Protein AF-A0A0D0A1R7-F1 (afdb_monomer_lite)

Structure (mmCIF, N/CA/C/O backbone):
data_AF-A0A0D0A1R7-F1
#
_entry.id   AF-A0A0D0A1R7-F1
#
loop_
_atom_site.group_PDB
_atom_site.id
_atom_site.type_symbol
_atom_site.label_atom_id
_atom_site.label_alt_id
_atom_site.label_comp_id
_atom_site.label_asym_id
_atom_site.label_entity_id
_atom_site.label_seq_id
_atom_site.pdbx_PDB_ins_code
_atom_site.Cartn_x
_atom_site.Cartn_y
_atom_site.Cartn_z
_atom_site.occupancy
_atom_site.B_iso_or_equiv
_atom_site.auth_seq_id
_atom_site.auth_comp_id
_atom_site.auth_asym_id
_atom_site.auth_atom_id
_atom_site.pdbx_PDB_model_num
ATOM 1 N N . GLU A 1 1 ? 36.886 -11.273 36.484 1.00 49.00 1 GLU A N 1
ATOM 2 C CA . GLU A 1 1 ? 37.164 -10.512 35.253 1.00 49.00 1 GLU A CA 1
ATOM 3 C C . GLU A 1 1 ? 36.009 -10.720 34.280 1.00 49.00 1 GLU A C 1
ATOM 5 O O . GLU A 1 1 ? 35.479 -11.821 34.213 1.00 49.00 1 GLU A O 1
ATOM 10 N N . LEU A 1 2 ? 35.545 -9.617 33.687 1.00 52.56 2 LEU A N 1
ATOM 11 C CA . LEU A 1 2 ? 34.517 -9.490 32.635 1.00 52.56 2 LEU A CA 1
ATOM 12 C C . LEU A 1 2 ? 35.013 -10.201 31.350 1.00 52.56 2 LEU A C 1
ATOM 14 O O . LEU A 1 2 ? 36.221 -10.299 31.201 1.00 52.56 2 LEU A O 1
ATOM 18 N N . SER A 1 3 ? 34.249 -10.638 30.345 1.00 66.88 3 SER A N 1
ATOM 19 C CA . SER A 1 3 ? 32.820 -10.625 29.990 1.00 66.88 3 SER A CA 1
ATOM 20 C C . SER A 1 3 ? 32.791 -11.102 28.533 1.00 66.88 3 SER A C 1
ATOM 22 O O . SER A 1 3 ? 33.379 -10.389 27.740 1.00 66.88 3 SER A O 1
ATOM 24 N N . GLU A 1 4 ? 32.098 -12.173 28.128 1.00 55.84 4 GLU A N 1
ATOM 25 C CA . GLU A 1 4 ? 31.993 -12.477 26.680 1.00 55.84 4 GLU A CA 1
ATOM 26 C C . GLU A 1 4 ? 30.806 -13.400 26.351 1.00 55.84 4 GLU A C 1
ATOM 28 O O . GLU A 1 4 ? 30.923 -14.477 25.776 1.00 55.84 4 GLU A O 1
ATOM 33 N N . PHE A 1 5 ? 29.601 -12.954 26.709 1.00 54.84 5 PHE A N 1
ATOM 34 C CA . PHE A 1 5 ? 28.388 -13.379 26.005 1.00 54.84 5 PHE A CA 1
ATOM 35 C C . PHE A 1 5 ? 28.303 -12.593 24.689 1.00 54.84 5 PHE A C 1
ATOM 37 O O . PHE A 1 5 ? 27.402 -11.778 24.502 1.00 54.84 5 PHE A O 1
ATOM 44 N N . GLU A 1 6 ? 29.282 -12.762 23.801 1.00 61.03 6 GLU A N 1
ATOM 45 C CA . GLU A 1 6 ? 29.211 -12.182 22.463 1.00 61.03 6 GLU A CA 1
ATOM 46 C C . GLU A 1 6 ? 28.275 -13.043 21.619 1.00 61.03 6 GLU A C 1
ATOM 48 O O . GLU A 1 6 ? 28.614 -14.130 21.154 1.00 61.03 6 GLU A O 1
ATOM 53 N N . THR A 1 7 ? 27.041 -12.573 21.452 1.00 66.50 7 THR A N 1
ATOM 54 C CA . THR A 1 7 ? 26.129 -13.108 20.446 1.00 66.50 7 THR A CA 1
ATOM 55 C C . THR A 1 7 ? 26.705 -12.786 19.069 1.00 66.50 7 THR A C 1
ATOM 57 O O . THR A 1 7 ? 26.491 -11.694 18.542 1.00 66.50 7 THR A O 1
ATOM 60 N N . GLN A 1 8 ? 27.469 -13.722 18.506 1.00 69.75 8 GLN A N 1
ATOM 61 C CA . GLN A 1 8 ? 27.978 -13.656 17.141 1.00 69.75 8 GLN A CA 1
ATOM 62 C C . GLN A 1 8 ? 26.783 -13.697 16.180 1.00 69.75 8 GLN A C 1
ATOM 64 O O . GLN A 1 8 ? 26.162 -14.739 15.978 1.00 69.75 8 GLN A O 1
ATOM 69 N N . PHE A 1 9 ? 26.399 -12.538 15.643 1.00 69.00 9 PHE A N 1
ATOM 70 C CA . PHE A 1 9 ? 25.365 -12.450 14.617 1.00 69.00 9 PHE A CA 1
ATOM 71 C C . PHE A 1 9 ? 25.883 -13.139 13.351 1.00 69.00 9 PHE A C 1
ATOM 73 O O . PHE A 1 9 ? 26.738 -12.596 12.654 1.00 69.00 9 PHE A O 1
ATOM 80 N N . GLU A 1 10 ? 25.393 -14.347 13.075 1.00 70.25 10 GLU A N 1
ATOM 81 C CA . GLU A 1 10 ? 25.629 -15.039 11.809 1.00 70.25 10 GLU A CA 1
ATOM 82 C C . GLU A 1 10 ? 24.553 -14.603 10.802 1.00 70.25 10 GLU A C 1
ATOM 84 O O . GLU A 1 10 ? 23.396 -15.021 10.933 1.00 70.25 10 GLU A O 1
ATOM 89 N N . PRO A 1 11 ? 24.875 -13.753 9.807 1.00 63.47 11 PRO A N 1
ATOM 90 C CA . PRO A 1 11 ? 23.918 -13.397 8.770 1.00 63.47 11 PRO A CA 1
ATOM 91 C C . PRO A 1 11 ? 23.573 -14.655 7.968 1.00 63.47 11 PRO A C 1
ATOM 93 O O . PRO A 1 11 ? 24.388 -15.182 7.210 1.00 63.47 11 PRO A O 1
ATOM 96 N N . ARG A 1 12 ? 22.354 -15.171 8.146 1.00 65.06 12 ARG A N 1
ATOM 97 C CA . ARG A 1 12 ? 21.854 -16.281 7.334 1.00 65.06 12 ARG A CA 1
ATOM 98 C C . ARG A 1 12 ? 21.565 -1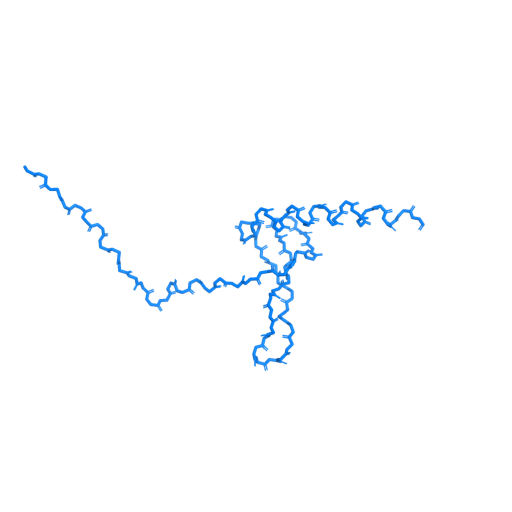5.742 5.939 1.00 65.06 12 ARG A C 1
ATOM 100 O O . ARG A 1 12 ? 20.789 -14.810 5.786 1.00 65.06 12 ARG A O 1
ATOM 107 N N . SER A 1 13 ? 22.128 -16.378 4.916 1.00 58.75 13 SER A N 1
ATOM 108 C CA . SER A 1 13 ? 21.995 -16.004 3.494 1.00 58.75 13 SER A CA 1
ATOM 109 C C . SER A 1 13 ? 20.563 -16.096 2.918 1.00 58.75 13 SER A C 1
ATOM 111 O O . SER A 1 13 ? 20.393 -16.101 1.705 1.00 58.75 13 SER A O 1
ATOM 113 N N . ASN A 1 14 ? 19.547 -16.252 3.769 1.00 55.03 14 ASN A N 1
ATOM 114 C CA . ASN A 1 14 ? 18.132 -16.342 3.414 1.00 55.03 14 ASN A CA 1
ATOM 115 C C . ASN A 1 14 ? 17.258 -15.395 4.270 1.0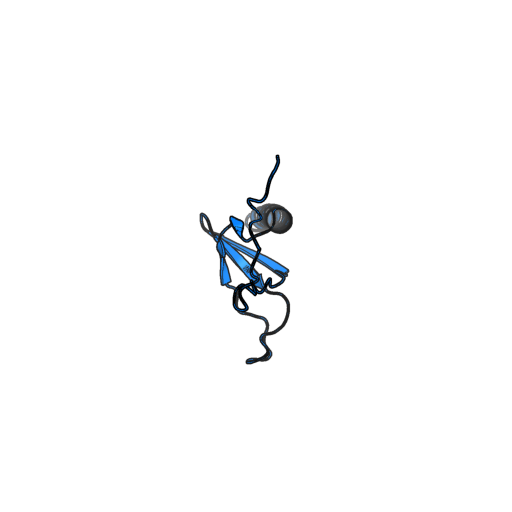0 55.03 14 ASN A C 1
ATOM 117 O O . ASN A 1 14 ? 16.037 -15.501 4.228 1.00 55.03 14 ASN A O 1
ATOM 121 N N . ASP A 1 15 ? 17.886 -14.507 5.054 1.00 54.03 15 ASP A N 1
ATOM 122 C CA . ASP A 1 15 ? 17.274 -13.349 5.733 1.00 54.03 15 ASP A CA 1
ATOM 123 C C . ASP A 1 15 ? 17.342 -12.092 4.830 1.00 54.03 15 ASP A C 1
ATOM 125 O O . ASP A 1 15 ? 17.364 -10.957 5.303 1.00 54.03 15 ASP 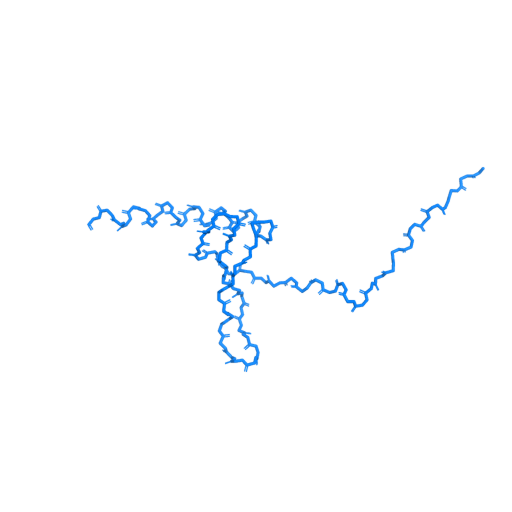A O 1
ATOM 129 N N . ASP A 1 16 ? 17.382 -12.271 3.505 1.00 60.38 16 ASP A N 1
ATOM 130 C CA . ASP A 1 16 ? 17.085 -11.196 2.560 1.00 60.38 16 ASP A CA 1
ATOM 131 C C . ASP A 1 16 ? 15.577 -10.920 2.622 1.00 60.38 16 ASP A C 1
ATOM 133 O O . ASP A 1 16 ? 14.807 -11.332 1.751 1.00 60.38 16 ASP A O 1
ATOM 137 N N . ASP A 1 17 ? 15.134 -10.249 3.687 1.00 63.00 17 ASP A N 1
ATOM 138 C CA . ASP A 1 17 ? 13.840 -9.580 3.707 1.00 63.00 17 ASP A CA 1
ATOM 139 C C . ASP A 1 17 ? 13.838 -8.587 2.541 1.00 63.00 17 ASP A C 1
ATOM 141 O O . ASP A 1 17 ? 14.369 -7.476 2.623 1.00 63.00 17 ASP A O 1
ATOM 145 N N . VAL A 1 18 ? 13.296 -9.015 1.399 1.00 70.19 18 VAL A N 1
ATOM 146 C CA . VAL A 1 18 ? 13.237 -8.175 0.208 1.00 70.19 18 VAL A CA 1
ATOM 147 C C . VAL A 1 18 ? 12.190 -7.098 0.457 1.00 70.19 18 VAL A C 1
ATOM 149 O O . VAL A 1 18 ? 10.989 -7.307 0.281 1.00 70.19 18 VAL A O 1
ATOM 152 N N . LEU A 1 19 ? 12.662 -5.939 0.905 1.00 72.25 19 LEU A N 1
ATOM 153 C CA . LEU A 1 19 ? 11.842 -4.758 1.118 1.00 72.25 19 LEU A CA 1
ATOM 154 C C . LEU A 1 19 ? 11.484 -4.152 -0.241 1.00 72.25 19 LEU A C 1
ATOM 156 O O . LEU A 1 19 ? 12.327 -3.579 -0.932 1.00 72.25 19 LEU A O 1
ATOM 160 N N . TRP A 1 20 ? 10.218 -4.276 -0.625 1.00 79.50 20 TRP A N 1
ATOM 161 C CA . TRP A 1 20 ? 9.684 -3.661 -1.837 1.00 79.50 20 TRP A CA 1
ATOM 162 C C . TRP A 1 20 ? 9.007 -2.333 -1.502 1.00 79.50 20 TRP A C 1
ATOM 164 O O . TRP A 1 20 ? 8.241 -2.230 -0.543 1.00 79.50 20 TRP A O 1
ATOM 174 N N . GLU A 1 21 ? 9.247 -1.308 -2.317 1.00 85.75 21 GLU A N 1
ATOM 175 C CA . GLU A 1 21 ? 8.594 -0.015 -2.134 1.00 85.75 21 GLU A CA 1
ATOM 176 C C . GLU A 1 21 ? 7.101 -0.098 -2.498 1.00 85.75 21 GLU A C 1
ATOM 178 O O . GLU A 1 21 ? 6.700 -0.723 -3.483 1.00 85.75 21 GLU A O 1
ATOM 183 N N . VAL A 1 22 ? 6.253 0.550 -1.698 1.00 89.56 22 VAL A N 1
ATOM 184 C CA . VAL A 1 22 ? 4.810 0.652 -1.936 1.00 89.56 22 VAL A CA 1
ATOM 185 C C . VAL A 1 22 ? 4.486 2.039 -2.487 1.00 89.56 22 VAL A C 1
ATOM 187 O O . VAL A 1 22 ? 4.773 3.044 -1.846 1.00 89.56 22 VAL A O 1
ATOM 190 N N . ILE A 1 23 ? 3.803 2.096 -3.634 1.00 89.75 23 ILE A N 1
ATOM 191 C CA . ILE A 1 23 ? 3.331 3.347 -4.250 1.00 89.75 23 ILE A CA 1
ATOM 192 C C . ILE A 1 23 ? 2.199 3.957 -3.424 1.00 89.75 23 ILE A C 1
ATOM 194 O O . ILE A 1 23 ? 2.214 5.137 -3.095 1.00 89.75 23 ILE A O 1
ATOM 198 N N . GLU A 1 24 ? 1.145 3.177 -3.173 1.00 88.94 24 GLU A N 1
ATOM 199 C CA . GLU A 1 24 ? -0.022 3.658 -2.436 1.00 88.94 24 GLU A CA 1
ATOM 200 C C . GLU A 1 24 ? -0.875 2.521 -1.877 1.00 88.94 24 GLU A C 1
ATOM 202 O O . GLU A 1 24 ? -0.946 1.424 -2.437 1.00 88.94 24 GLU A O 1
ATOM 207 N N . ILE A 1 25 ? -1.606 2.823 -0.804 1.00 91.88 25 ILE A N 1
ATOM 208 C CA . ILE A 1 25 ? -2.708 1.987 -0.333 1.00 91.88 25 ILE A CA 1
ATOM 209 C C . ILE A 1 25 ? -3.948 2.315 -1.169 1.00 91.88 25 ILE A C 1
ATOM 211 O O . ILE A 1 25 ? -4.398 3.461 -1.233 1.00 91.88 25 ILE A O 1
ATOM 215 N N . VAL A 1 26 ? -4.531 1.290 -1.783 1.00 90.62 26 VAL A N 1
ATOM 216 C CA . VAL A 1 26 ? -5.726 1.410 -2.631 1.00 90.62 26 VAL A CA 1
ATOM 217 C C . VAL A 1 26 ? -7.009 1.012 -1.904 1.00 90.62 26 VAL A C 1
ATOM 219 O O . VAL A 1 26 ? -8.095 1.469 -2.271 1.00 90.62 26 VAL A O 1
ATOM 222 N N . ALA A 1 27 ? -6.905 0.150 -0.891 1.00 90.00 27 ALA A N 1
ATOM 223 C CA . ALA A 1 27 ? -8.037 -0.289 -0.087 1.00 90.00 27 ALA A CA 1
ATOM 224 C C . ALA A 1 27 ? -7.606 -0.681 1.329 1.00 90.00 27 ALA A C 1
ATOM 226 O O . ALA A 1 27 ? -6.465 -1.044 1.585 1.00 90.00 27 ALA A O 1
ATOM 227 N N . GLU A 1 28 ? -8.557 -0.666 2.254 1.00 91.44 28 GLU A N 1
ATOM 228 C CA . GLU A 1 28 ? -8.374 -1.126 3.628 1.00 91.44 28 GLU A CA 1
ATOM 229 C C . GLU A 1 28 ? -9.477 -2.121 3.961 1.00 91.44 28 GLU A C 1
ATOM 231 O O . GLU A 1 28 ? -10.650 -1.870 3.675 1.00 91.44 28 GLU A O 1
ATOM 236 N N . ARG A 1 29 ? -9.109 -3.232 4.604 1.00 90.12 29 ARG A N 1
ATOM 237 C CA . ARG A 1 29 ? -10.060 -4.230 5.091 1.00 90.12 29 ARG A CA 1
ATOM 238 C C . ARG A 1 29 ? -9.590 -4.786 6.427 1.00 90.12 29 ARG A C 1
ATOM 240 O O . ARG A 1 29 ? -8.626 -5.545 6.500 1.00 90.12 29 ARG A O 1
ATOM 247 N N . GLY A 1 30 ? -10.298 -4.430 7.497 1.00 90.06 30 GLY A N 1
ATOM 248 C CA . GLY A 1 30 ? -10.010 -4.908 8.851 1.00 90.06 30 GLY A CA 1
ATOM 249 C C . GLY A 1 30 ? -8.578 -4.586 9.291 1.00 90.06 30 GLY A C 1
ATOM 250 O O . GLY A 1 30 ? -8.241 -3.423 9.519 1.00 90.06 30 GLY A O 1
ATOM 251 N N . LYS A 1 31 ? -7.741 -5.628 9.401 1.00 90.44 31 LYS A N 1
ATOM 252 C CA . LYS A 1 31 ? -6.321 -5.560 9.797 1.00 90.44 31 LYS A CA 1
ATOM 253 C C . LYS A 1 31 ? -5.341 -5.683 8.617 1.00 90.44 31 LYS A C 1
ATOM 255 O O . LYS A 1 31 ? -4.165 -5.964 8.837 1.00 90.44 31 LYS A O 1
ATOM 260 N N . LYS A 1 32 ? -5.805 -5.481 7.382 1.00 93.38 32 LYS A N 1
ATOM 261 C CA . LYS A 1 32 ? -4.967 -5.510 6.176 1.00 93.38 32 LYS A CA 1
ATOM 262 C C . LYS A 1 32 ? -5.178 -4.263 5.320 1.00 93.38 32 LYS A C 1
ATOM 264 O O . LYS A 1 32 ? -6.291 -3.726 5.256 1.00 93.38 32 LYS A O 1
ATOM 269 N N . TYR A 1 33 ? -4.119 -3.840 4.646 1.00 93.06 33 TYR A N 1
ATOM 270 C CA . TYR A 1 33 ? -4.145 -2.834 3.596 1.00 93.06 33 TYR A CA 1
ATOM 271 C C . 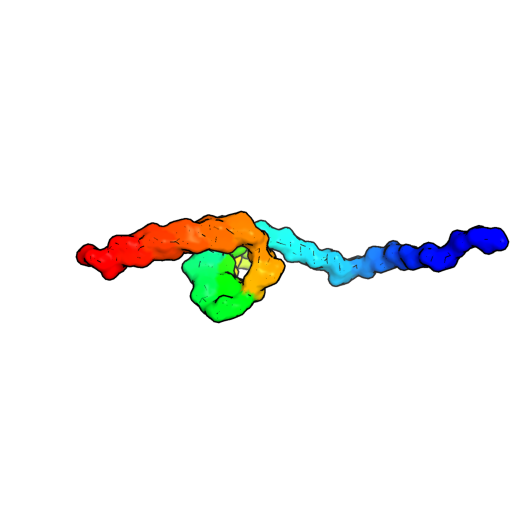TYR A 1 33 ? -3.866 -3.494 2.258 1.00 93.06 33 TYR A C 1
ATOM 273 O O . TYR A 1 33 ? -3.022 -4.375 2.148 1.00 93.06 33 TYR A O 1
ATOM 281 N N . ARG A 1 34 ? -4.602 -3.075 1.235 1.00 93.19 34 ARG A N 1
ATOM 282 C CA . ARG A 1 34 ? -4.301 -3.443 -0.136 1.00 93.19 34 ARG A CA 1
ATOM 283 C C . ARG A 1 34 ? -3.351 -2.402 -0.691 1.00 93.19 34 ARG A C 1
ATOM 285 O O . ARG A 1 34 ? -3.744 -1.239 -0.808 1.00 93.19 34 ARG A O 1
ATOM 292 N N . VAL A 1 35 ? -2.139 -2.816 -1.012 1.00 92.38 35 VAL A N 1
ATOM 293 C CA . VAL A 1 35 ? -1.074 -1.938 -1.492 1.00 92.38 35 VAL A CA 1
ATOM 294 C C . VAL A 1 35 ? -0.836 -2.145 -2.975 1.00 92.38 35 VAL A C 1
ATOM 296 O O . VAL A 1 35 ? -1.086 -3.217 -3.527 1.00 92.38 35 VAL A O 1
ATOM 299 N N . ARG A 1 36 ? -0.373 -1.086 -3.630 1.00 91.06 36 ARG A N 1
ATOM 300 C CA . ARG A 1 36 ? 0.191 -1.149 -4.969 1.00 91.06 36 ARG A CA 1
ATOM 301 C C . ARG A 1 36 ? 1.699 -1.038 -4.852 1.00 91.06 36 ARG A C 1
ATOM 303 O O . ARG A 1 36 ? 2.181 -0.001 -4.408 1.00 91.06 36 ARG A O 1
ATOM 310 N N . TRP A 1 37 ? 2.412 -2.080 -5.246 1.00 90.38 37 TRP A N 1
ATOM 311 C CA . TRP A 1 37 ? 3.870 -2.082 -5.224 1.00 90.38 37 TRP A CA 1
ATOM 312 C C . TRP A 1 37 ? 4.449 -1.184 -6.314 1.00 90.38 37 TRP A C 1
ATOM 314 O O . TRP A 1 37 ? 3.824 -0.976 -7.360 1.00 90.38 37 TRP A O 1
ATOM 324 N N . ALA A 1 38 ? 5.629 -0.643 -6.039 1.00 88.81 38 ALA A N 1
ATOM 325 C CA . ALA A 1 38 ? 6.402 0.153 -6.970 1.00 88.81 38 ALA A CA 1
ATOM 326 C C . ALA A 1 38 ? 7.110 -0.731 -7.995 1.00 88.81 38 ALA A C 1
ATOM 328 O O . ALA A 1 38 ? 7.504 -1.863 -7.719 1.00 88.81 38 ALA A O 1
ATOM 329 N N . GLY A 1 39 ? 7.251 -0.196 -9.205 1.00 86.69 39 GLY A N 1
ATOM 330 C CA . GLY A 1 39 ? 7.883 -0.888 -10.320 1.00 86.69 39 GLY A CA 1
ATOM 331 C C . GLY A 1 39 ? 6.972 -1.864 -11.063 1.00 86.69 39 GLY A C 1
ATOM 332 O O . GLY A 1 39 ? 5.753 -1.935 -10.868 1.00 86.69 39 GLY A O 1
ATOM 333 N N . ASN A 1 40 ? 7.604 -2.606 -11.963 1.00 88.19 40 ASN A N 1
ATOM 334 C CA . ASN A 1 40 ? 6.971 -3.588 -12.823 1.00 88.19 40 ASN A CA 1
ATOM 335 C C . ASN A 1 40 ? 7.528 -4.967 -12.490 1.00 88.19 40 ASN A C 1
ATOM 337 O O . ASN A 1 40 ? 8.722 -5.119 -12.235 1.00 88.19 40 ASN A O 1
ATOM 341 N N . ASP A 1 41 ? 6.660 -5.968 -12.524 1.00 83.44 41 ASP A N 1
ATOM 342 C CA . ASP A 1 41 ? 7.058 -7.354 -12.396 1.00 83.44 41 ASP A CA 1
ATOM 343 C C . ASP A 1 41 ? 7.936 -7.727 -13.608 1.00 83.44 41 ASP A C 1
ATOM 345 O O . ASP A 1 41 ? 7.484 -7.613 -14.754 1.00 83.44 41 ASP A O 1
ATOM 349 N N . PRO A 1 42 ? 9.191 -8.163 -13.395 1.00 82.31 42 PRO A N 1
ATOM 350 C CA . PRO A 1 42 ? 10.136 -8.432 -14.478 1.00 82.31 42 PRO A CA 1
ATOM 351 C C . PRO A 1 42 ? 9.714 -9.625 -15.345 1.00 82.31 42 PRO A C 1
ATOM 353 O O . PRO A 1 42 ? 10.228 -9.791 -16.448 1.00 82.31 42 PRO A O 1
ATOM 356 N N . LYS A 1 43 ? 8.774 -10.454 -14.869 1.00 83.12 43 LYS A N 1
ATOM 357 C CA . LYS A 1 43 ? 8.264 -11.619 -15.602 1.00 83.12 43 LYS A CA 1
ATOM 358 C C . LYS A 1 43 ? 7.149 -11.245 -16.573 1.00 83.12 43 LYS A C 1
ATOM 360 O O . LYS A 1 43 ? 7.071 -11.799 -17.664 1.00 83.12 43 LYS A O 1
ATOM 365 N N . THR A 1 44 ? 6.274 -10.324 -16.184 1.00 84.38 44 THR A N 1
ATOM 366 C CA . THR A 1 44 ? 5.094 -9.932 -16.968 1.00 84.38 44 THR A CA 1
ATOM 367 C C . THR A 1 44 ? 5.245 -8.577 -17.656 1.00 84.38 44 THR A C 1
ATOM 369 O O . THR A 1 44 ? 4.441 -8.251 -18.531 1.00 84.38 44 THR A O 1
ATOM 372 N N . GLY A 1 45 ? 6.235 -7.769 -17.259 1.00 85.94 45 GLY A N 1
ATOM 373 C CA . GLY A 1 45 ? 6.426 -6.386 -17.709 1.00 85.94 45 GLY A CA 1
ATOM 374 C C . GLY A 1 45 ? 5.335 -5.425 -17.220 1.00 85.94 45 GLY A C 1
ATOM 375 O O . GLY A 1 45 ? 5.298 -4.256 -17.605 1.00 85.94 45 GLY A O 1
ATOM 376 N N . ARG A 1 46 ? 4.414 -5.899 -16.378 1.00 86.31 46 ARG A N 1
ATOM 377 C CA . ARG A 1 46 ? 3.252 -5.145 -15.898 1.00 86.31 46 ARG A CA 1
ATOM 378 C C . ARG A 1 46 ? 3.496 -4.653 -14.477 1.00 86.31 46 ARG A C 1
ATOM 380 O O . ARG A 1 46 ? 4.303 -5.250 -13.773 1.00 86.31 46 ARG A O 1
ATOM 387 N N . PRO A 1 47 ? 2.814 -3.586 -14.031 1.00 85.69 47 PRO A N 1
ATOM 388 C CA . PRO A 1 47 ? 2.847 -3.215 -12.624 1.00 85.69 47 PRO A CA 1
ATOM 389 C C . PRO A 1 47 ? 2.446 -4.413 -11.764 1.00 85.69 47 PRO A C 1
ATOM 391 O O . PRO A 1 47 ? 1.554 -5.184 -12.136 1.00 85.69 47 PRO A O 1
ATOM 394 N N . TRP A 1 48 ? 3.108 -4.553 -10.622 1.00 86.81 48 TRP A N 1
ATOM 395 C CA . TRP A 1 48 ? 2.837 -5.630 -9.682 1.00 86.81 48 TRP A CA 1
ATOM 396 C C . TRP A 1 48 ? 1.354 -5.681 -9.289 1.00 86.81 48 TRP A C 1
ATOM 398 O O . TRP A 1 48 ? 0.702 -4.636 -9.133 1.00 86.81 48 TRP A O 1
ATOM 408 N N . PRO A 1 49 ? 0.797 -6.890 -9.107 1.00 87.88 49 PRO A N 1
ATOM 409 C CA . PRO A 1 49 ? -0.574 -7.040 -8.664 1.00 87.88 49 PRO A CA 1
ATOM 410 C C . PRO A 1 49 ? -0.772 -6.415 -7.279 1.00 87.88 49 PRO A C 1
ATOM 412 O O . PRO A 1 49 ? 0.113 -6.404 -6.428 1.00 87.88 49 PRO A O 1
ATOM 415 N N . LEU A 1 50 ? -1.976 -5.890 -7.062 1.00 90.69 50 LEU A N 1
ATOM 416 C CA . LEU A 1 50 ? -2.369 -5.302 -5.788 1.00 90.69 50 LEU A CA 1
ATOM 417 C C . LEU A 1 50 ? -2.533 -6.394 -4.729 1.00 90.69 50 LEU A C 1
ATOM 419 O O . LEU A 1 50 ? -3.509 -7.153 -4.810 1.00 90.69 50 LEU A O 1
ATOM 423 N N . ASP A 1 51 ? -1.668 -6.402 -3.721 1.00 91.38 51 ASP A N 1
ATOM 424 C CA . ASP A 1 51 ? -1.648 -7.430 -2.677 1.00 91.38 51 ASP A CA 1
ATOM 425 C C . ASP A 1 51 ? -2.145 -6.917 -1.315 1.00 91.38 51 ASP A C 1
ATOM 427 O O . ASP A 1 51 ? -2.198 -5.708 -1.076 1.00 91.38 51 ASP A O 1
ATOM 431 N N . TRP A 1 52 ? -2.577 -7.831 -0.442 1.00 92.62 52 TRP A N 1
ATOM 432 C CA . TRP A 1 52 ? -3.123 -7.527 0.880 1.00 92.62 52 TRP A CA 1
ATOM 433 C C . TRP A 1 52 ? -2.082 -7.757 1.970 1.00 92.62 52 TRP A C 1
ATOM 435 O O . TRP A 1 52 ? -2.034 -8.825 2.586 1.00 92.62 52 TRP A O 1
ATOM 445 N N . VAL A 1 53 ? -1.348 -6.701 2.291 1.00 90.81 53 VAL A N 1
ATOM 446 C CA . VAL A 1 53 ? -0.354 -6.708 3.360 1.00 90.81 53 VAL A CA 1
ATOM 447 C C . VAL A 1 53 ? -0.987 -6.390 4.721 1.00 90.81 53 VAL A C 1
ATOM 449 O O . VAL A 1 53 ? -1.989 -5.664 4.813 1.00 90.81 53 VAL A O 1
ATOM 452 N N . PRO A 1 54 ? -0.469 -6.955 5.818 1.00 91.12 54 PRO A N 1
ATOM 453 C CA . PRO A 1 54 ? -0.926 -6.612 7.157 1.00 91.12 54 PRO A CA 1
ATOM 454 C C . PRO A 1 54 ? -0.553 -5.170 7.533 1.00 91.12 54 PRO A C 1
ATOM 456 O O . PRO A 1 54 ? 0.402 -4.594 7.027 1.00 91.12 54 PRO A O 1
ATOM 459 N N . LYS A 1 55 ? -1.315 -4.555 8.448 1.00 89.25 55 LYS A N 1
ATOM 460 C CA . LYS A 1 55 ? -1.111 -3.136 8.811 1.00 89.25 55 LYS A CA 1
ATOM 461 C C . LYS A 1 55 ? 0.267 -2.822 9.394 1.00 89.25 55 LYS A C 1
ATOM 463 O O . LYS A 1 55 ? 0.694 -1.686 9.265 1.00 89.25 55 LYS A O 1
ATOM 468 N N . HIS A 1 56 ? 0.909 -3.793 10.041 1.00 87.06 56 HIS A N 1
ATOM 469 C CA . HIS A 1 56 ? 2.254 -3.631 10.599 1.00 87.06 56 HIS A CA 1
ATOM 470 C C . HIS A 1 56 ? 3.345 -3.555 9.525 1.00 87.06 56 HIS A C 1
ATOM 472 O O . HIS A 1 56 ? 4.429 -3.075 9.816 1.00 87.06 56 HIS A O 1
ATOM 478 N N . ASP A 1 57 ? 3.039 -3.996 8.306 1.00 84.75 57 ASP A N 1
ATOM 479 C CA . ASP A 1 57 ? 3.952 -3.971 7.162 1.00 84.75 57 ASP A CA 1
ATOM 480 C C . ASP A 1 57 ? 3.938 -2.611 6.446 1.00 84.75 57 ASP A C 1
ATOM 482 O O . ASP A 1 57 ? 4.862 -2.233 5.736 1.00 84.75 57 ASP A O 1
ATOM 486 N N . CYS A 1 58 ? 2.862 -1.841 6.631 1.00 86.44 58 CYS A N 1
ATOM 487 C CA . CYS A 1 58 ? 2.746 -0.501 6.075 1.00 86.44 58 CYS A CA 1
ATOM 488 C C . CYS A 1 58 ? 3.343 0.530 7.032 1.00 86.44 58 CYS A C 1
ATOM 490 O O . CYS A 1 58 ? 2.997 0.573 8.213 1.00 86.44 58 CYS A O 1
ATOM 492 N N . THR A 1 59 ? 4.148 1.441 6.491 1.00 87.69 59 THR A N 1
ATOM 493 C CA . THR A 1 59 ? 4.638 2.600 7.241 1.00 87.69 59 THR A CA 1
ATOM 494 C C . THR A 1 59 ? 3.488 3.537 7.618 1.00 87.69 59 THR A C 1
ATOM 496 O O . THR A 1 59 ? 2.504 3.681 6.883 1.00 87.69 59 THR A O 1
ATOM 499 N N . ASP A 1 60 ? 3.615 4.224 8.757 1.00 87.75 60 ASP A N 1
ATOM 500 C CA . ASP A 1 60 ? 2.591 5.174 9.221 1.00 87.75 60 ASP A CA 1
ATOM 501 C C . ASP A 1 60 ? 2.326 6.286 8.189 1.00 87.75 60 ASP A C 1
ATOM 503 O O . ASP A 1 60 ? 1.184 6.704 7.996 1.00 87.75 60 ASP A O 1
ATOM 507 N N . HIS A 1 61 ? 3.354 6.670 7.424 1.00 88.00 61 HIS A N 1
ATOM 508 C CA . HIS A 1 61 ? 3.237 7.621 6.320 1.00 88.00 61 HIS A CA 1
ATOM 509 C C . HIS A 1 61 ? 2.204 7.179 5.267 1.00 88.00 61 HIS A C 1
ATOM 511 O O . HIS A 1 61 ? 1.290 7.939 4.935 1.00 88.00 61 HIS A O 1
ATOM 517 N N . LEU A 1 62 ? 2.287 5.928 4.795 1.00 88.62 62 LEU A N 1
ATOM 518 C CA . LEU A 1 62 ? 1.330 5.362 3.837 1.00 88.62 62 LEU A CA 1
ATOM 519 C C . LEU A 1 62 ? -0.088 5.325 4.415 1.00 88.62 62 LEU A C 1
ATOM 521 O O . LEU A 1 62 ? -1.063 5.642 3.728 1.00 88.62 62 LEU A O 1
ATOM 525 N N . VAL A 1 63 ? -0.210 4.966 5.695 1.00 89.69 63 VAL A N 1
ATOM 526 C CA . VAL A 1 63 ? -1.496 4.937 6.402 1.00 89.69 63 VAL A CA 1
ATOM 527 C C . VAL A 1 63 ? -2.099 6.340 6.517 1.00 89.69 63 VAL A C 1
ATOM 529 O O . VAL A 1 63 ? -3.311 6.505 6.335 1.00 89.69 63 VAL A O 1
ATOM 532 N N . GLY A 1 64 ? -1.278 7.356 6.785 1.00 90.19 64 GLY A N 1
ATOM 533 C CA . GLY A 1 64 ? -1.682 8.759 6.825 1.00 90.19 64 GLY A CA 1
ATOM 534 C C . GLY A 1 64 ? -2.243 9.236 5.485 1.00 90.19 64 GLY A C 1
ATOM 535 O O . GLY A 1 64 ? -3.361 9.763 5.433 1.00 90.19 64 GLY A O 1
ATOM 536 N N . GLU A 1 65 ? -1.524 8.975 4.394 1.00 90.12 65 GLU A N 1
ATOM 537 C CA . GLU A 1 65 ? -1.959 9.310 3.032 1.00 90.12 65 GLU A CA 1
ATOM 538 C C . GLU A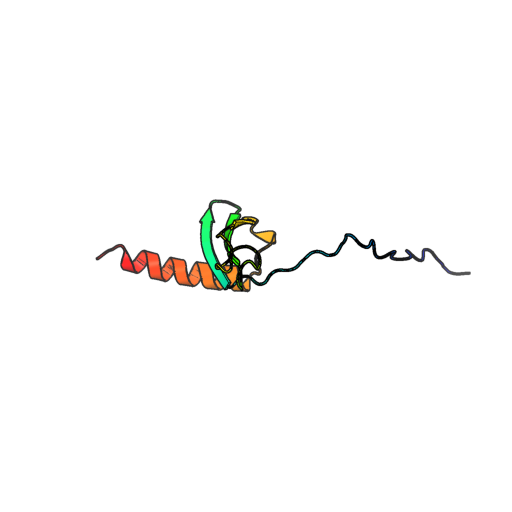 1 65 ? -3.258 8.584 2.650 1.00 90.12 65 GLU A C 1
ATOM 540 O O . GLU A 1 65 ? -4.188 9.195 2.110 1.00 90.12 65 GLU A O 1
ATOM 545 N N . TRP A 1 66 ? -3.400 7.307 3.021 1.00 90.31 66 TRP A N 1
ATOM 546 C CA . TRP A 1 66 ? -4.647 6.567 2.822 1.00 90.31 66 TRP A CA 1
ATOM 547 C C . TRP A 1 66 ? -5.829 7.197 3.557 1.00 90.31 66 TRP A C 1
ATOM 549 O O . TRP A 1 66 ? -6.893 7.397 2.965 1.00 90.31 66 TRP A O 1
ATOM 559 N N . LYS A 1 67 ? -5.664 7.536 4.841 1.00 88.94 67 LYS A N 1
ATOM 560 C CA . LYS A 1 67 ? -6.723 8.175 5.637 1.00 88.94 67 LYS A CA 1
ATOM 561 C C . LYS A 1 67 ? -7.156 9.506 5.018 1.00 88.94 67 LYS A C 1
ATOM 563 O O . LYS A 1 67 ? -8.359 9.755 4.904 1.00 88.94 67 LYS A O 1
ATOM 568 N N . ARG A 1 68 ? -6.201 10.317 4.545 1.00 88.81 68 ARG A N 1
ATOM 569 C CA . ARG A 1 68 ? -6.471 11.567 3.809 1.00 88.81 68 ARG A CA 1
ATOM 570 C C . ARG A 1 68 ? -7.268 11.301 2.530 1.00 88.81 68 ARG A C 1
ATOM 572 O O . ARG A 1 68 ? -8.314 11.913 2.311 1.00 88.81 68 ARG A O 1
ATOM 579 N N . LYS A 1 69 ? -6.840 10.327 1.722 1.00 85.81 69 LYS A N 1
ATOM 580 C CA . LYS A 1 69 ? -7.510 9.936 0.470 1.00 85.81 69 LYS A CA 1
ATOM 581 C C . LYS A 1 69 ? -8.932 9.417 0.709 1.00 85.81 69 LYS A C 1
ATOM 583 O O . LYS A 1 69 ? -9.856 9.765 -0.032 1.00 85.81 69 LYS A O 1
ATOM 588 N N . LYS A 1 70 ? -9.134 8.637 1.774 1.00 84.69 70 LYS A N 1
ATOM 589 C CA . LYS A 1 70 ? -10.439 8.101 2.190 1.00 84.69 70 LYS A CA 1
ATOM 590 C C . LYS A 1 70 ? -11.420 9.220 2.553 1.00 84.69 70 LYS A C 1
ATOM 592 O O . LYS A 1 70 ? -12.559 9.194 2.086 1.00 84.69 70 LYS A O 1
ATOM 597 N N . ALA A 1 71 ? -10.972 10.229 3.304 1.00 82.56 71 ALA A N 1
ATOM 598 C CA . ALA A 1 71 ? -11.791 11.388 3.672 1.00 82.56 71 ALA A CA 1
ATOM 599 C C . ALA A 1 71 ? -12.266 12.190 2.444 1.00 82.56 71 ALA A C 1
ATOM 601 O O . ALA A 1 71 ? -13.425 12.601 2.368 1.00 82.56 71 ALA A O 1
ATOM 602 N N . VAL A 1 72 ? -11.401 12.354 1.437 1.00 80.38 72 VAL A N 1
ATOM 603 C CA . VAL A 1 72 ? -11.764 13.0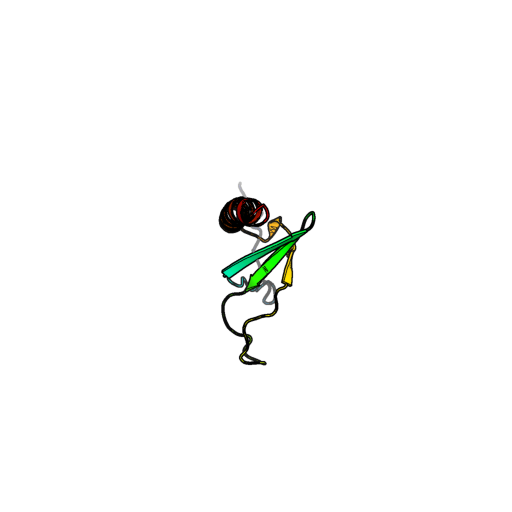18 0.172 1.00 80.38 72 VAL A CA 1
ATOM 604 C C . VAL A 1 72 ? -12.763 12.184 -0.636 1.00 80.38 72 VAL A C 1
ATOM 606 O O . VAL A 1 72 ? -13.708 12.729 -1.210 1.00 80.38 72 VAL A O 1
ATOM 609 N N . LYS A 1 73 ? -12.593 10.857 -0.675 1.00 71.06 73 LYS A N 1
ATOM 610 C CA . LYS A 1 73 ? -13.459 9.959 -1.455 1.00 71.06 73 LYS A CA 1
ATOM 611 C C . LYS A 1 73 ? -14.876 9.849 -0.874 1.00 71.06 73 LYS A C 1
ATOM 613 O O . LYS A 1 73 ? -15.839 9.825 -1.640 1.00 71.06 73 LYS A O 1
ATOM 618 N N . GLY A 1 74 ? -15.016 9.885 0.454 1.00 64.19 74 GLY A N 1
ATOM 619 C CA . GLY A 1 74 ? -16.323 9.947 1.121 1.00 64.19 74 GLY A CA 1
ATOM 620 C C . GLY A 1 74 ? -17.140 11.184 0.724 1.00 64.19 74 GLY A C 1
ATOM 621 O O . GLY A 1 74 ? -18.334 11.077 0.471 1.00 64.19 74 GLY A O 1
ATOM 622 N N . ARG A 1 75 ? -16.488 12.341 0.547 1.00 59.59 75 ARG A N 1
ATOM 623 C CA . ARG A 1 75 ? -17.155 13.587 0.117 1.00 59.59 75 ARG A CA 1
ATOM 624 C C . ARG A 1 75 ? -17.651 13.569 -1.331 1.00 59.59 75 ARG A C 1
ATOM 626 O O . ARG A 1 75 ? -18.608 14.266 -1.644 1.00 59.59 75 ARG A O 1
ATOM 633 N N . ARG A 1 76 ? -17.023 12.790 -2.216 1.00 57.38 76 ARG A N 1
ATOM 634 C CA . ARG A 1 76 ? -17.404 12.706 -3.641 1.00 57.38 76 ARG A CA 1
ATOM 635 C C . ARG A 1 76 ? -18.568 11.757 -3.923 1.00 57.38 76 ARG A C 1
ATOM 637 O O . ARG A 1 76 ? -19.090 11.783 -5.026 1.00 57.38 76 ARG A O 1
ATOM 644 N N . SER A 1 77 ? -18.969 10.943 -2.948 1.00 51.50 77 SER A N 1
ATOM 645 C CA . SER A 1 77 ? -20.037 9.943 -3.113 1.00 51.50 77 SER A CA 1
ATOM 646 C C . SER A 1 77 ? -21.424 10.471 -2.714 1.00 51.50 77 SER A C 1
ATOM 648 O O . SER A 1 77 ? -22.375 9.703 -2.675 1.00 51.50 77 SER A O 1
ATOM 650 N N . SER A 1 78 ? -21.536 11.763 -2.381 1.00 49.69 78 SER A N 1
ATOM 651 C CA . SER A 1 78 ? -22.757 12.382 -1.846 1.00 49.69 78 SER A CA 1
ATOM 652 C C . SER A 1 78 ? -23.313 13.496 -2.744 1.00 49.69 78 SER A C 1
ATOM 654 O O . SER A 1 78 ? -23.917 14.439 -2.229 1.00 49.69 78 SER A O 1
ATOM 656 N N . LYS A 1 79 ? -23.087 13.438 -4.061 1.00 43.41 79 LYS A N 1
ATOM 657 C CA . LYS A 1 79 ? -23.644 14.418 -4.997 1.00 43.41 79 LYS A CA 1
ATOM 658 C C . LYS A 1 79 ? -24.376 13.752 -6.144 1.00 43.41 79 LYS A C 1
ATOM 660 O O . LYS A 1 79 ? -23.845 12.738 -6.642 1.00 43.41 79 LYS A O 1
#

Secondary structure (DSSP, 8-state):
------------TT-----PPEEEEEEEETTEEEEEESSB-TTTSSBPP-EEEETTTS-HHHHHHHHHHHHHHHHHT--

Foldseek 3Di:
DDDDPPPPDDPDPPPPPPDFAFPAFPDDDDQWTFTFTDDADPVPRHGDDTDTHGPVSDDVVRVVVVVVVVVVVVVVVPD

pLDDT: mean 79.16, std 14.01, range [43.41, 93.38]

Radius of gyration: 19.45 Å; chains: 1; bounding box: 61×31×53 Å

Sequence (79 aa):
ELSEFETQFEPRSNDDDVLWEVIEIVAERGKKYRVRWAGNDPKTGRPWPLDWVPKHDCTDHLVGEWKRKKAVKGRRSSK

Organism: NCBI:txid930992